Protein AF-A0A7Y0X912-F1 (afdb_monomer)

Solvent-accessible surface area (backbone atoms only — not comparable to full-atom values): 6336 Å² total; per-residue (Å²): 128,50,78,47,76,48,55,57,53,97,91,36,70,58,70,67,56,54,54,52,43,68,77,40,42,71,60,54,73,76,43,71,40,37,35,34,40,33,29,66,64,18,66,40,55,96,70,36,25,31,35,60,87,49,18,68,66,47,51,53,43,55,75,72,41,93,67,78,65,89,40,70,48,39,37,56,48,81,85,66,68,91,78,54,54,77,68,51,52,56,48,51,52,52,51,25,70,75,67,76,46,86,83,80,82,128

Organism: Vibrio parahaemolyticus (NCBI:txid670)

Structure (mmCIF, N/CA/C/O backbone):
data_AF-A0A7Y0X912-F1
#
_entry.id   AF-A0A7Y0X912-F1
#
loop_
_atom_site.group_PDB
_atom_site.id
_atom_site.type_symbol
_atom_site.label_atom_id
_atom_site.label_alt_id
_atom_site.label_comp_id
_atom_site.label_asym_id
_atom_site.label_entity_id
_atom_site.label_seq_id
_atom_site.pdbx_PDB_ins_code
_atom_site.Cartn_x
_atom_site.Cartn_y
_atom_site.Cartn_z
_atom_site.occupancy
_atom_site.B_iso_or_equiv
_atom_site.auth_seq_id
_atom_site.auth_comp_id
_atom_site.auth_asym_id
_atom_site.auth_atom_id
_atom_site.pdbx_PDB_model_num
ATOM 1 N N . ARG A 1 1 ? -13.447 -13.755 9.413 1.00 82.31 1 ARG A N 1
ATOM 2 C CA . ARG A 1 1 ? -12.089 -13.254 9.076 1.00 82.31 1 ARG A CA 1
ATOM 3 C C . ARG A 1 1 ? -12.156 -12.732 7.651 1.00 82.31 1 ARG A C 1
ATOM 5 O O . ARG A 1 1 ? -12.766 -13.412 6.837 1.00 82.31 1 ARG A O 1
ATOM 12 N N . VAL A 1 2 ? -11.621 -11.543 7.374 1.00 93.38 2 VAL A N 1
ATOM 13 C CA . VAL A 1 2 ? -11.731 -10.886 6.058 1.00 93.38 2 VAL A CA 1
ATOM 14 C C . VAL A 1 2 ? -10.328 -10.635 5.511 1.00 93.38 2 VAL A C 1
ATOM 16 O O . VAL A 1 2 ? -9.428 -10.267 6.261 1.00 93.38 2 VAL A O 1
ATOM 19 N N . LEU A 1 3 ? -10.139 -10.846 4.212 1.00 96.44 3 LEU A N 1
ATOM 20 C CA . LEU A 1 3 ? -8.907 -10.517 3.503 1.00 96.44 3 LEU A CA 1
ATOM 21 C C . LEU A 1 3 ? -9.268 -9.601 2.336 1.00 96.44 3 LEU A C 1
ATOM 23 O O . LEU A 1 3 ? -10.106 -9.958 1.510 1.00 96.44 3 LEU A O 1
ATOM 27 N N . ILE A 1 4 ? -8.654 -8.423 2.281 1.00 97.69 4 ILE A N 1
ATOM 28 C CA . ILE A 1 4 ? -8.898 -7.434 1.231 1.00 97.69 4 ILE A CA 1
ATOM 29 C C . ILE A 1 4 ? -7.678 -7.392 0.320 1.00 97.69 4 ILE A C 1
ATOM 31 O O . ILE A 1 4 ? -6.576 -7.091 0.767 1.00 97.69 4 ILE A O 1
ATOM 35 N N . GLY A 1 5 ? -7.884 -7.682 -0.961 1.00 97.50 5 GLY A N 1
ATOM 36 C CA . GLY A 1 5 ? -6.849 -7.624 -1.986 1.00 97.50 5 GLY A CA 1
ATOM 37 C C . GLY A 1 5 ? -7.102 -6.499 -2.974 1.00 97.50 5 GLY A C 1
ATOM 38 O O . GLY A 1 5 ? -8.237 -6.303 -3.414 1.00 97.50 5 GLY A O 1
ATOM 39 N N . ALA A 1 6 ? -6.054 -5.779 -3.367 1.00 97.38 6 ALA A N 1
ATOM 40 C CA . ALA A 1 6 ? -6.161 -4.782 -4.423 1.00 97.38 6 ALA A CA 1
ATOM 41 C C . ALA A 1 6 ? -4.919 -4.734 -5.317 1.00 97.38 6 ALA A C 1
ATOM 43 O O . ALA A 1 6 ? -3.791 -4.890 -4.862 1.00 97.38 6 ALA A O 1
ATOM 44 N N . SER A 1 7 ? -5.130 -4.486 -6.609 1.00 95.06 7 SER A N 1
ATOM 45 C CA . SER A 1 7 ? -4.053 -4.319 -7.586 1.00 95.06 7 SER A CA 1
ATOM 46 C C . SER A 1 7 ? -3.824 -2.847 -7.906 1.00 95.06 7 SER A C 1
ATOM 48 O O . SER A 1 7 ? -4.793 -2.109 -8.117 1.00 95.06 7 SER A O 1
ATOM 50 N N . ILE A 1 8 ? -2.567 -2.447 -8.065 1.00 93.50 8 ILE A N 1
ATOM 51 C CA . ILE A 1 8 ? -2.222 -1.150 -8.644 1.00 93.50 8 ILE A CA 1
ATOM 52 C C . ILE A 1 8 ? -2.487 -1.169 -10.146 1.00 93.50 8 ILE A C 1
ATOM 54 O O . ILE A 1 8 ? -1.990 -2.029 -10.870 1.00 93.50 8 ILE A O 1
ATOM 58 N N . ARG A 1 9 ? -3.254 -0.187 -10.619 1.00 87.00 9 ARG A N 1
ATOM 59 C CA . ARG A 1 9 ? -3.464 0.084 -12.044 1.00 87.00 9 ARG A CA 1
ATOM 60 C C . ARG A 1 9 ? -3.190 1.554 -12.296 1.00 87.00 9 ARG A C 1
ATOM 62 O O . ARG A 1 9 ? -3.591 2.390 -11.492 1.00 87.00 9 ARG A O 1
ATOM 69 N N . TYR A 1 10 ? -2.465 1.855 -13.371 1.00 84.44 10 TYR A N 1
ATOM 70 C CA . TYR A 1 10 ? -2.118 3.231 -13.748 1.00 84.44 10 TYR A CA 1
ATOM 71 C C . TYR A 1 10 ? -1.529 4.051 -12.575 1.00 84.44 10 TYR A C 1
ATOM 73 O O . TYR A 1 10 ? -1.835 5.222 -12.380 1.00 84.44 10 TYR A O 1
ATOM 81 N N . GLY A 1 11 ? -0.702 3.404 -11.742 1.00 87.88 11 GLY A N 1
ATOM 82 C CA . GLY A 1 11 ? -0.013 4.043 -10.616 1.00 87.88 11 GLY A CA 1
ATOM 83 C C . GLY A 1 11 ? -0.864 4.320 -9.369 1.00 87.88 11 GLY A C 1
ATOM 84 O O . GLY A 1 11 ? -0.401 5.021 -8.466 1.00 87.88 11 GLY A O 1
ATOM 85 N N . HIS A 1 12 ? -2.088 3.792 -9.270 1.00 91.62 12 HIS A N 1
ATOM 86 C CA . HIS A 1 12 ? -2.919 3.964 -8.078 1.00 91.62 12 HIS A CA 1
ATOM 87 C C . HIS A 1 12 ? -3.818 2.753 -7.773 1.00 91.62 12 HIS A C 1
ATOM 89 O O . HIS A 1 12 ? -4.061 1.888 -8.613 1.00 91.62 12 HIS A O 1
ATOM 95 N N . LEU A 1 13 ? -4.336 2.701 -6.542 1.00 95.88 13 LEU A N 1
ATOM 96 C CA . LEU A 1 13 ? -5.414 1.784 -6.161 1.00 95.88 13 LEU A CA 1
ATOM 97 C C . LEU A 1 13 ? -6.755 2.289 -6.709 1.00 95.88 13 LEU A C 1
ATOM 99 O O . LEU A 1 13 ? -6.941 3.484 -6.953 1.00 95.88 13 LEU A O 1
ATOM 103 N N . ASN A 1 14 ? -7.703 1.379 -6.921 1.00 95.94 14 ASN A N 1
ATOM 104 C CA . ASN A 1 14 ? -9.024 1.727 -7.442 1.00 95.94 14 ASN A CA 1
ATOM 105 C C . ASN A 1 14 ? -9.816 2.565 -6.417 1.00 95.94 14 ASN A C 1
ATOM 107 O O . ASN A 1 14 ? -9.874 2.204 -5.246 1.00 95.94 14 ASN A O 1
ATOM 111 N N . LYS A 1 15 ? -10.495 3.636 -6.853 1.00 96.31 15 LYS A N 1
ATOM 112 C CA . LYS A 1 15 ? -11.357 4.471 -5.991 1.00 96.31 15 LYS A CA 1
ATOM 113 C C . LYS A 1 15 ? -12.426 3.661 -5.243 1.00 96.31 15 LYS A C 1
ATOM 115 O O . LYS A 1 15 ? -12.727 3.970 -4.096 1.00 96.31 15 LYS A O 1
ATOM 120 N N . LYS A 1 16 ? -12.947 2.591 -5.858 1.00 97.56 16 LYS A N 1
ATOM 121 C CA . LYS A 1 16 ? -13.936 1.697 -5.232 1.00 97.56 16 LYS A CA 1
ATOM 122 C C . LYS A 1 16 ? -13.408 0.997 -3.975 1.00 97.56 16 LYS A C 1
ATOM 124 O O . LYS A 1 16 ? -14.202 0.687 -3.096 1.00 97.56 16 LYS A O 1
ATOM 129 N N . LEU A 1 17 ? -12.092 0.780 -3.868 1.00 97.88 17 LEU A N 1
ATOM 130 C CA . LEU A 1 17 ? -11.476 0.239 -2.653 1.00 97.88 17 LEU A CA 1
ATOM 131 C C . LEU A 1 17 ? -11.669 1.199 -1.477 1.00 97.88 17 LEU A C 1
ATOM 133 O O . LEU A 1 17 ? -12.124 0.784 -0.421 1.00 97.88 17 LEU A O 1
ATOM 137 N N . TYR A 1 18 ? -11.365 2.482 -1.676 1.00 97.94 18 TYR A N 1
ATOM 138 C CA . TYR A 1 18 ? -11.513 3.498 -0.632 1.00 97.94 18 TYR A CA 1
ATOM 139 C C . TYR A 1 18 ? -12.979 3.669 -0.226 1.00 97.94 18 TYR A C 1
ATOM 141 O O . TYR A 1 18 ? -13.283 3.652 0.958 1.00 97.94 18 TYR A O 1
ATOM 149 N N . GLN A 1 19 ? -13.900 3.688 -1.195 1.00 98.25 19 GLN A N 1
ATOM 150 C CA . GLN A 1 19 ? -15.342 3.721 -0.914 1.00 98.25 19 GLN A CA 1
ATOM 151 C C . GLN A 1 19 ? -15.811 2.503 -0.108 1.00 98.25 19 GLN A C 1
ATOM 153 O O . GLN A 1 19 ? -16.655 2.630 0.774 1.00 98.25 19 GLN A O 1
ATOM 158 N N . PHE A 1 20 ? -15.293 1.311 -0.417 1.00 97.88 20 PHE A N 1
ATOM 159 C CA . PHE A 1 20 ? -15.591 0.106 0.353 1.00 97.88 20 PHE A CA 1
ATOM 160 C C . PHE A 1 20 ? -15.07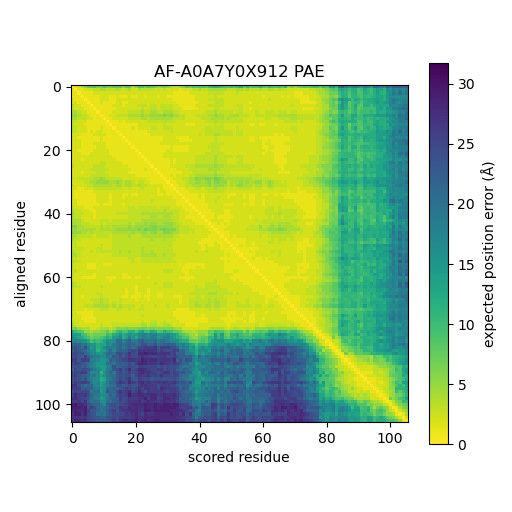6 0.225 1.790 1.00 97.88 20 PHE A C 1
ATOM 162 O O . PHE A 1 20 ? -15.807 -0.105 2.721 1.00 97.88 20 PHE A O 1
ATOM 169 N N . ILE A 1 21 ? -13.850 0.720 1.962 1.00 97.94 21 ILE A N 1
ATOM 170 C CA . ILE A 1 21 ? -13.232 0.929 3.272 1.00 97.94 21 ILE A CA 1
ATOM 171 C C . ILE A 1 21 ? -14.040 1.928 4.101 1.00 97.94 21 I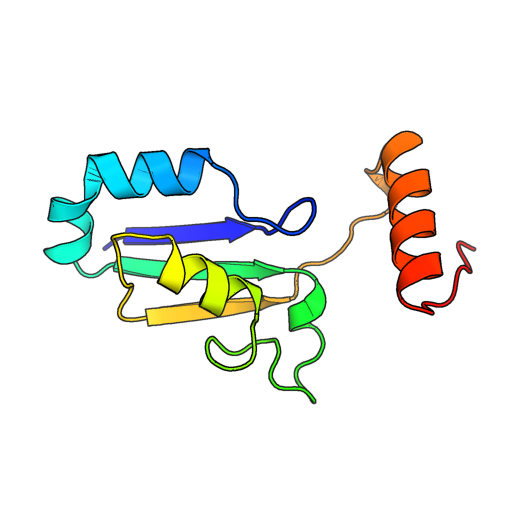LE A C 1
ATOM 173 O O . ILE A 1 21 ? -14.408 1.611 5.223 1.00 97.94 21 ILE A O 1
ATOM 177 N N . GLU A 1 22 ? -14.371 3.092 3.542 1.00 97.94 22 GLU A N 1
ATOM 178 C CA . GLU A 1 22 ? -15.146 4.134 4.227 1.00 97.94 22 GLU A CA 1
ATOM 179 C C . GLU A 1 22 ? -16.511 3.617 4.694 1.00 97.94 22 GLU A C 1
ATOM 181 O O . GLU A 1 22 ? -16.908 3.842 5.833 1.00 97.94 22 GLU A O 1
ATOM 186 N N . ARG A 1 23 ? -17.213 2.859 3.841 1.00 98.31 23 ARG A N 1
ATOM 187 C CA . ARG A 1 23 ? -18.538 2.304 4.167 1.00 98.31 23 ARG A CA 1
ATOM 188 C C . ARG A 1 23 ? -18.511 1.231 5.252 1.00 98.31 23 ARG A C 1
ATOM 190 O O . ARG A 1 23 ? -19.539 0.998 5.876 1.00 98.31 23 ARG A O 1
ATOM 197 N N . ASN A 1 24 ? -17.381 0.551 5.434 1.00 97.50 24 ASN A N 1
ATOM 198 C CA . ASN A 1 24 ? -17.257 -0.592 6.341 1.00 97.50 24 ASN A CA 1
ATOM 199 C C . ASN A 1 24 ? -16.231 -0.351 7.457 1.00 97.50 24 ASN A C 1
ATOM 201 O O . ASN A 1 24 ? -15.803 -1.309 8.096 1.00 97.50 24 ASN A O 1
ATOM 205 N N . LEU A 1 25 ? -15.807 0.898 7.681 1.00 97.56 25 LEU A N 1
ATOM 206 C CA . LEU A 1 25 ? -14.665 1.226 8.538 1.00 97.56 25 LEU A CA 1
ATOM 207 C C . LEU A 1 25 ? -14.787 0.604 9.936 1.00 97.56 25 LEU A C 1
ATOM 209 O O . LEU A 1 25 ? -13.889 -0.119 10.360 1.00 97.56 25 LEU A O 1
ATOM 213 N N . ASN A 1 26 ? -15.938 0.784 10.589 1.00 97.19 26 ASN A N 1
ATOM 214 C CA . ASN A 1 26 ? -16.202 0.234 11.922 1.00 97.19 26 ASN A CA 1
ATOM 215 C C . ASN A 1 26 ? -16.032 -1.293 11.957 1.00 97.19 26 ASN A C 1
ATOM 217 O O . ASN A 1 26 ? -15.413 -1.844 12.864 1.00 97.19 26 ASN A O 1
ATOM 221 N N . GLN A 1 27 ? -16.552 -1.996 10.950 1.00 96.31 27 GLN A N 1
ATOM 222 C CA . GLN A 1 27 ? -16.432 -3.447 10.849 1.00 96.31 27 GLN A CA 1
ATOM 223 C C . GLN A 1 27 ? -14.985 -3.869 10.587 1.00 96.31 27 GLN A C 1
ATOM 225 O O . GLN A 1 27 ? -14.549 -4.889 11.119 1.00 96.31 27 GLN A O 1
ATOM 230 N N . LEU A 1 28 ? -14.239 -3.109 9.783 1.00 96.50 28 LEU A N 1
ATOM 231 C CA . LEU A 1 28 ? -12.834 -3.390 9.490 1.00 96.50 28 LEU A CA 1
ATOM 232 C C . LEU A 1 28 ? -11.935 -3.208 10.720 1.00 96.50 28 LEU A C 1
ATOM 234 O O . LEU A 1 28 ? -10.977 -3.960 10.869 1.00 96.50 28 LEU A O 1
ATOM 238 N N . GLU A 1 29 ? -12.250 -2.255 11.598 1.00 94.81 29 GLU A N 1
ATOM 239 C CA . GLU A 1 29 ? -11.508 -2.005 12.842 1.00 94.81 29 GLU A CA 1
ATOM 240 C C . GLU A 1 29 ? -11.843 -3.011 13.950 1.00 94.81 29 GLU A C 1
ATOM 242 O O . GLU A 1 29 ? -10.965 -3.423 14.705 1.00 94.81 29 GLU A O 1
ATOM 247 N N . GLN A 1 30 ? -13.098 -3.460 14.032 1.00 95.12 30 GLN A N 1
ATOM 248 C CA . GLN A 1 30 ? -13.546 -4.404 15.065 1.00 95.12 30 GLN A CA 1
ATOM 249 C C . GLN A 1 30 ? -13.198 -5.867 14.758 1.00 95.12 30 GLN A C 1
ATOM 251 O O . GLN A 1 30 ? -13.305 -6.731 15.630 1.00 95.12 30 GLN A O 1
ATOM 256 N N . ASN A 1 31 ? -12.809 -6.180 13.521 1.00 94.25 31 ASN A N 1
ATOM 257 C CA . ASN A 1 31 ? -12.572 -7.550 13.082 1.00 94.25 31 ASN A CA 1
ATOM 258 C C . ASN A 1 31 ? -11.112 -7.795 12.700 1.00 94.25 31 ASN A C 1
ATOM 260 O O . ASN A 1 31 ? -10.374 -6.907 12.291 1.00 94.25 31 ASN A O 1
ATOM 264 N N . LYS A 1 32 ? -10.706 -9.068 12.749 1.00 93.94 32 LYS A N 1
ATOM 265 C CA . LYS A 1 32 ? -9.412 -9.503 12.206 1.00 93.94 32 LYS A CA 1
ATOM 266 C C . LYS A 1 32 ? -9.454 -9.449 10.678 1.00 93.94 32 LYS A C 1
ATOM 268 O O . LYS A 1 32 ? -9.949 -10.390 10.037 1.00 93.94 32 LYS A O 1
ATOM 273 N N . VAL A 1 33 ? -8.950 -8.345 10.131 1.00 96.75 33 VAL A N 1
ATOM 274 C CA . VAL A 1 33 ? -8.859 -8.080 8.695 1.00 96.75 33 VAL A CA 1
ATOM 275 C C . VAL A 1 33 ? -7.406 -7.855 8.285 1.00 96.75 33 VAL A C 1
ATOM 277 O O . VAL A 1 33 ? -6.679 -7.107 8.932 1.00 96.75 33 VAL A O 1
ATOM 280 N N . ALA A 1 34 ? -6.996 -8.495 7.192 1.00 97.12 34 ALA A N 1
ATOM 281 C CA . ALA A 1 34 ? -5.695 -8.280 6.566 1.00 97.12 34 ALA A CA 1
ATOM 282 C C . ALA A 1 34 ? -5.861 -7.637 5.184 1.00 97.12 34 ALA A C 1
ATOM 284 O O . ALA A 1 34 ? -6.890 -7.809 4.522 1.00 97.12 34 ALA A O 1
ATOM 285 N N . PHE A 1 35 ? -4.838 -6.908 4.747 1.00 98.19 35 PHE A N 1
ATOM 286 C CA . PHE A 1 35 ? -4.779 -6.295 3.425 1.00 98.19 35 PHE A CA 1
ATOM 287 C C . PHE A 1 35 ? -3.616 -6.872 2.625 1.00 98.19 35 PHE A C 1
ATOM 289 O O . PHE A 1 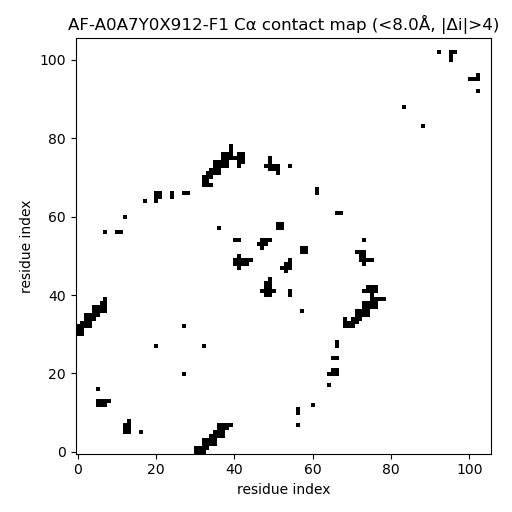35 ? -2.554 -7.148 3.174 1.00 98.19 35 PHE A O 1
ATOM 296 N N . PHE A 1 36 ? -3.782 -7.012 1.316 1.00 98.00 36 PHE A N 1
ATOM 297 C CA . PHE A 1 36 ? -2.646 -7.205 0.434 1.00 98.00 36 PHE A CA 1
ATOM 298 C C . PHE A 1 36 ? -2.746 -6.384 -0.844 1.00 98.00 36 PHE A C 1
ATOM 300 O O . PHE A 1 36 ? -3.827 -6.145 -1.387 1.00 98.00 36 PHE A O 1
ATOM 307 N N . CYS A 1 37 ? -1.584 -5.965 -1.336 1.00 97.69 37 CYS A N 1
ATOM 308 C CA . CYS A 1 37 ? -1.452 -5.156 -2.533 1.00 97.69 37 CYS A CA 1
ATOM 309 C C . CYS A 1 37 ? -0.606 -5.875 -3.579 1.00 97.69 37 CYS A C 1
ATOM 311 O O . CYS A 1 37 ? 0.528 -6.263 -3.311 1.00 97.69 37 CYS A O 1
ATOM 313 N N . VAL A 1 38 ? -1.136 -5.991 -4.793 1.00 96.88 38 VAL A N 1
ATOM 314 C 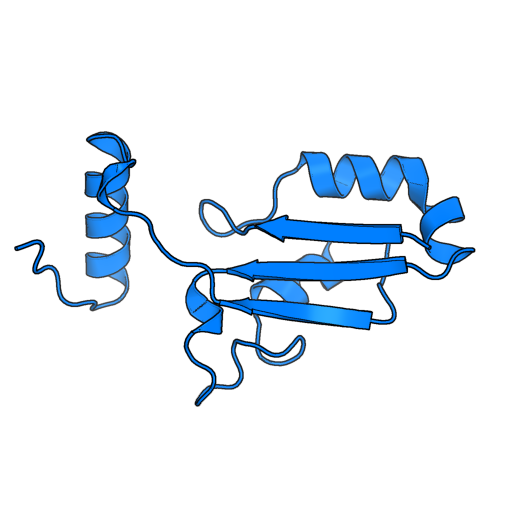CA . VAL A 1 38 ? -0.407 -6.532 -5.941 1.00 96.88 38 VAL A CA 1
ATOM 315 C C . VAL A 1 38 ? 0.073 -5.381 -6.815 1.00 96.88 38 VAL A C 1
ATOM 317 O O . VAL A 1 38 ? -0.726 -4.554 -7.267 1.00 96.88 38 VAL A O 1
ATOM 320 N N . ASN A 1 39 ? 1.377 -5.309 -7.072 1.00 94.06 39 ASN A N 1
ATOM 321 C CA . ASN A 1 39 ? 1.953 -4.289 -7.946 1.00 94.06 39 ASN A CA 1
ATOM 322 C C . ASN A 1 39 ? 3.213 -4.797 -8.663 1.00 94.06 39 ASN A C 1
ATOM 324 O O . ASN A 1 39 ? 3.870 -5.729 -8.216 1.00 94.06 39 ASN A O 1
ATOM 328 N N . LEU A 1 40 ? 3.552 -4.182 -9.797 1.00 90.56 40 LEU A N 1
ATOM 329 C CA . LEU A 1 40 ? 4.665 -4.636 -10.641 1.00 90.56 40 LEU A CA 1
ATOM 330 C C . LEU A 1 40 ? 6.043 -4.308 -10.064 1.00 90.56 40 LEU A C 1
ATOM 332 O O . LEU A 1 40 ? 7.029 -4.939 -10.440 1.00 90.56 40 LEU A O 1
ATOM 336 N N . THR A 1 41 ? 6.137 -3.293 -9.203 1.00 90.25 41 THR A N 1
ATOM 337 C CA . THR A 1 41 ? 7.409 -2.893 -8.588 1.00 90.25 41 THR A CA 1
ATOM 338 C C . THR A 1 41 ? 7.842 -3.855 -7.493 1.00 90.25 41 THR A C 1
ATOM 340 O O . THR A 1 41 ? 9.038 -3.975 -7.267 1.00 90.25 41 THR A O 1
ATOM 343 N N . ALA A 1 42 ? 6.902 -4.590 -6.892 1.00 93.75 42 ALA A N 1
ATOM 344 C CA . ALA A 1 42 ? 7.167 -5.589 -5.863 1.00 93.75 42 ALA A CA 1
ATOM 345 C C . ALA A 1 42 ? 7.990 -6.789 -6.355 1.00 93.75 42 ALA A C 1
ATOM 347 O O . ALA A 1 42 ? 8.431 -7.577 -5.544 1.00 93.75 42 ALA A O 1
ATOM 348 N N . ARG A 1 43 ? 8.277 -6.909 -7.660 1.00 90.50 43 ARG A N 1
ATOM 349 C CA . ARG A 1 43 ? 9.274 -7.873 -8.161 1.00 90.50 43 ARG A CA 1
ATOM 350 C C . ARG A 1 43 ? 10.717 -7.550 -7.739 1.00 90.50 43 ARG A C 1
ATOM 352 O O . ARG A 1 43 ? 11.597 -8.375 -7.926 1.00 90.50 43 ARG A O 1
ATOM 359 N N . LYS A 1 44 ? 10.978 -6.316 -7.290 1.00 88.81 44 LYS A N 1
AT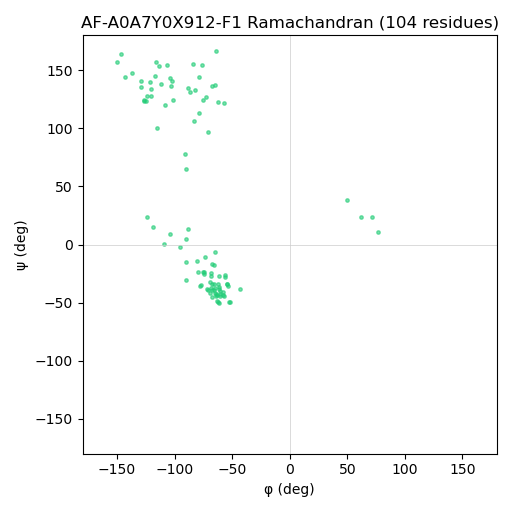OM 360 C CA . LYS A 1 44 ? 12.304 -5.840 -6.865 1.00 88.81 44 LYS A CA 1
ATOM 361 C C . LYS A 1 4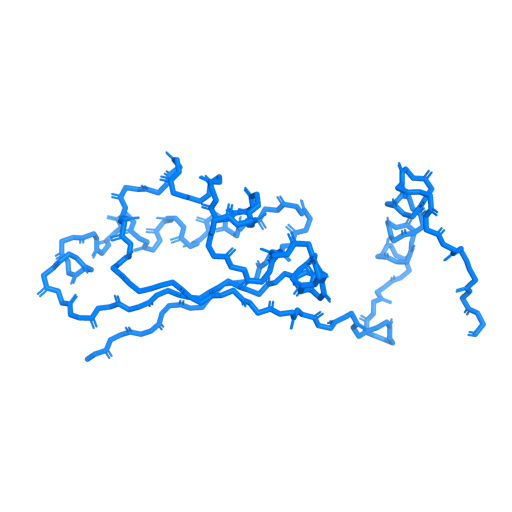4 ? 12.495 -6.097 -5.368 1.00 88.81 44 LYS A C 1
ATOM 363 O O . LYS A 1 44 ? 12.520 -5.153 -4.573 1.00 88.81 44 LYS A O 1
ATOM 368 N N . GLU A 1 45 ? 12.528 -7.375 -4.999 1.00 91.19 45 GLU A N 1
ATOM 369 C CA . GLU A 1 45 ? 12.704 -7.845 -3.614 1.00 91.19 45 GLU A CA 1
ATOM 370 C C . GLU A 1 45 ? 14.069 -7.411 -3.050 1.00 91.19 45 GLU A C 1
ATOM 372 O O . GLU A 1 45 ? 14.174 -6.995 -1.900 1.00 91.19 45 GLU A O 1
ATOM 377 N N . ASP A 1 46 ? 15.096 -7.354 -3.904 1.00 92.88 46 ASP A N 1
ATOM 378 C CA . ASP A 1 46 ? 16.429 -6.802 -3.614 1.00 92.88 46 ASP A CA 1
ATOM 379 C C . ASP A 1 46 ? 16.393 -5.342 -3.121 1.00 92.88 46 ASP A C 1
ATOM 381 O O . ASP A 1 46 ? 17.273 -4.899 -2.386 1.00 92.88 46 ASP A O 1
ATOM 385 N N . GLN A 1 47 ? 15.354 -4.593 -3.505 1.00 91.81 47 GLN A N 1
ATOM 386 C CA . GLN A 1 47 ? 15.113 -3.201 -3.108 1.00 91.81 47 GLN A CA 1
ATOM 387 C C . GLN A 1 47 ? 14.006 -3.074 -2.049 1.00 91.81 47 GLN A C 1
ATOM 389 O O . GLN A 1 47 ? 13.528 -1.963 -1.793 1.00 91.81 47 GLN A O 1
ATOM 394 N N . GLY A 1 48 ? 13.543 -4.196 -1.488 1.00 93.75 48 GLY A N 1
ATOM 395 C CA . GLY A 1 48 ? 12.464 -4.270 -0.504 1.00 93.75 48 GLY A CA 1
ATOM 396 C C . GLY A 1 48 ? 11.111 -3.769 -1.014 1.00 93.75 48 GLY A C 1
ATOM 397 O O . GLY A 1 48 ? 10.290 -3.299 -0.233 1.00 93.75 48 GLY A O 1
ATOM 398 N N . LYS A 1 49 ? 10.854 -3.771 -2.331 1.00 93.38 49 LYS A N 1
ATOM 399 C CA . LYS A 1 49 ? 9.593 -3.236 -2.896 1.00 93.38 49 LYS A CA 1
ATOM 400 C C . LYS A 1 49 ? 8.373 -4.134 -2.653 1.00 93.38 49 LYS A C 1
ATOM 402 O O . LYS A 1 49 ? 7.244 -3.704 -2.908 1.00 93.38 49 LYS A O 1
ATOM 407 N N . ASP A 1 50 ? 8.606 -5.350 -2.188 1.00 95.75 50 ASP A N 1
ATOM 408 C CA . ASP A 1 50 ? 7.664 -6.380 -1.748 1.00 95.75 50 ASP A CA 1
ATOM 409 C C . ASP A 1 50 ? 7.320 -6.295 -0.250 1.00 95.75 50 ASP A C 1
ATOM 411 O O . ASP A 1 50 ? 6.552 -7.110 0.259 1.00 95.75 50 ASP A O 1
ATOM 415 N N . THR A 1 51 ? 7.812 -5.277 0.460 1.00 96.31 51 THR A N 1
ATOM 416 C CA . THR A 1 51 ? 7.433 -5.014 1.852 1.00 96.31 51 THR A CA 1
ATOM 417 C C . THR A 1 51 ? 6.508 -3.797 1.969 1.00 96.31 51 THR A C 1
ATOM 419 O O . THR A 1 51 ? 6.518 -2.903 1.105 1.00 96.31 51 THR A O 1
ATOM 422 N N . PRO A 1 52 ? 5.675 -3.718 3.026 1.00 95.25 52 PRO A N 1
ATOM 423 C CA . PRO A 1 52 ? 4.900 -2.516 3.330 1.00 95.25 52 PRO A CA 1
ATOM 424 C C . PRO A 1 52 ? 5.770 -1.254 3.439 1.00 95.25 52 PRO A C 1
ATOM 426 O O . PRO A 1 52 ? 5.352 -0.184 2.995 1.00 95.25 52 PRO A O 1
ATOM 429 N N . GLU A 1 53 ? 6.987 -1.386 3.970 1.00 94.94 53 GLU A N 1
ATOM 430 C CA . GLU A 1 53 ? 7.932 -0.298 4.225 1.00 94.94 53 GLU A CA 1
ATOM 431 C C . GLU A 1 53 ? 8.637 0.187 2.952 1.00 94.94 53 GLU A C 1
ATOM 433 O O . GLU A 1 53 ? 8.902 1.381 2.819 1.00 94.94 53 GLU A O 1
ATOM 438 N N . GLY A 1 54 ? 8.938 -0.688 1.989 1.00 94.19 54 GLY A N 1
ATOM 439 C CA . GLY A 1 54 ? 9.591 -0.279 0.738 1.00 94.19 54 GLY A CA 1
ATOM 440 C C . GLY A 1 54 ? 8.620 0.100 -0.386 1.00 94.19 54 GLY A C 1
ATOM 441 O O . GLY A 1 54 ? 9.010 0.753 -1.368 1.00 94.19 54 GLY A O 1
ATOM 442 N N . SER A 1 55 ? 7.340 -0.259 -0.255 1.00 95.50 55 SER A N 1
ATOM 443 C CA . SER A 1 55 ? 6.311 0.003 -1.262 1.00 95.50 55 SER A CA 1
ATOM 444 C C . SER A 1 55 ? 5.729 1.416 -1.167 1.00 95.50 55 SER A C 1
ATOM 446 O O . SER A 1 55 ? 4.871 1.723 -0.338 1.00 95.50 55 SER A O 1
ATOM 448 N N . ALA A 1 56 ? 6.099 2.282 -2.117 1.00 95.06 56 ALA A N 1
ATOM 449 C CA . ALA A 1 56 ? 5.538 3.635 -2.240 1.00 95.06 56 ALA A CA 1
ATOM 450 C C . ALA A 1 56 ? 3.999 3.643 -2.381 1.00 95.06 56 ALA A C 1
ATOM 452 O O . ALA A 1 56 ? 3.327 4.595 -1.973 1.00 95.06 56 ALA A O 1
ATOM 453 N N . TYR A 1 57 ? 3.421 2.576 -2.941 1.00 95.81 57 TYR A N 1
ATOM 454 C CA . TYR A 1 57 ? 1.973 2.433 -3.068 1.00 95.81 57 TYR A CA 1
ATOM 455 C C . TYR A 1 57 ? 1.291 2.159 -1.730 1.00 95.81 57 TYR A C 1
ATOM 457 O O . TYR A 1 57 ? 0.214 2.707 -1.491 1.00 95.81 57 TYR A O 1
ATOM 465 N N . ILE A 1 58 ? 1.910 1.352 -0.862 1.00 97.06 58 ILE A N 1
ATOM 466 C CA . ILE A 1 58 ? 1.401 1.111 0.491 1.00 97.06 58 ILE A CA 1
ATOM 467 C C . ILE A 1 58 ? 1.505 2.378 1.330 1.00 97.06 58 ILE A C 1
ATOM 469 O O . ILE A 1 58 ? 0.506 2.767 1.926 1.00 97.06 58 ILE A O 1
ATOM 473 N N . HIS A 1 59 ? 2.634 3.091 1.290 1.00 95.81 59 HIS A N 1
ATOM 474 C CA . HIS A 1 59 ? 2.763 4.397 1.952 1.00 95.81 59 HIS A CA 1
ATOM 475 C C . HIS A 1 59 ? 1.640 5.354 1.552 1.00 95.81 59 HIS A C 1
ATOM 477 O O . HIS A 1 59 ? 0.933 5.907 2.395 1.00 95.81 59 HIS A O 1
ATOM 483 N N . LYS A 1 60 ? 1.397 5.488 0.244 1.00 96.06 60 LYS A N 1
ATOM 484 C CA . LYS A 1 60 ? 0.316 6.330 -0.280 1.00 96.06 60 LYS A CA 1
ATOM 485 C C . LYS A 1 60 ? -1.072 5.827 0.120 1.00 96.06 60 LYS A C 1
ATOM 487 O O . LYS A 1 60 ? -1.960 6.642 0.361 1.00 96.06 60 LYS A O 1
ATOM 492 N N . PHE A 1 61 ? -1.283 4.511 0.165 1.00 97.31 61 PHE A N 1
ATOM 493 C CA . PHE A 1 61 ? -2.527 3.918 0.651 1.00 97.31 61 PHE A CA 1
ATOM 494 C C . PHE A 1 61 ? -2.760 4.261 2.117 1.00 97.31 61 PHE A C 1
ATOM 496 O O . PHE A 1 61 ? -3.832 4.762 2.437 1.00 97.31 61 PHE A O 1
ATOM 503 N N . LEU A 1 62 ? -1.755 4.069 2.973 1.00 96.44 62 LEU A N 1
ATOM 504 C CA . LEU A 1 62 ? -1.844 4.369 4.393 1.00 96.44 62 LEU A CA 1
ATOM 505 C C . LEU A 1 62 ? -2.130 5.852 4.610 1.00 96.44 62 LEU A C 1
ATOM 507 O O . LEU A 1 62 ? -2.995 6.164 5.410 1.00 96.44 62 LEU A O 1
ATOM 511 N N . ILE A 1 63 ? -1.498 6.774 3.886 1.00 95.88 63 ILE A N 1
ATOM 512 C CA . ILE A 1 63 ? -1.797 8.211 4.030 1.00 95.88 63 ILE A CA 1
ATOM 513 C C . ILE A 1 63 ? -3.261 8.534 3.675 1.00 95.88 63 ILE A C 1
ATOM 515 O O . ILE A 1 63 ? -3.877 9.374 4.321 1.00 95.88 63 ILE A O 1
ATOM 519 N N . LYS A 1 64 ? -3.819 7.882 2.649 1.00 95.56 64 LYS A N 1
ATOM 520 C CA . LYS A 1 64 ? -5.153 8.205 2.111 1.00 95.56 64 LYS A CA 1
ATOM 521 C C . LYS A 1 64 ? -6.308 7.453 2.764 1.00 95.56 64 LYS A C 1
ATOM 523 O O . LYS A 1 64 ? -7.431 7.937 2.734 1.00 95.56 64 LYS A O 1
ATOM 528 N N . SER A 1 65 ? -6.061 6.237 3.232 1.00 96.62 65 SER A N 1
ATOM 529 C CA . SER A 1 65 ? -7.086 5.353 3.774 1.00 96.62 65 SER A CA 1
ATOM 530 C C . SER A 1 65 ? -7.367 5.704 5.236 1.00 96.62 65 SER A C 1
ATOM 532 O O . SER A 1 65 ? -6.412 5.798 6.013 1.00 96.62 65 SER A O 1
ATOM 534 N N . PRO A 1 66 ? -8.645 5.826 5.644 1.00 97.00 66 PRO A N 1
ATOM 535 C CA . PRO A 1 66 ? -8.986 5.959 7.057 1.00 97.00 66 PRO A CA 1
ATOM 536 C C . PRO A 1 66 ? -8.702 4.662 7.830 1.00 97.00 66 PRO A C 1
ATOM 538 O O . PRO A 1 66 ? -8.377 4.704 9.008 1.00 97.00 66 PRO A O 1
ATOM 541 N N . TRP A 1 67 ? -8.743 3.509 7.156 1.00 97.44 67 TRP A N 1
ATOM 542 C CA . TRP A 1 67 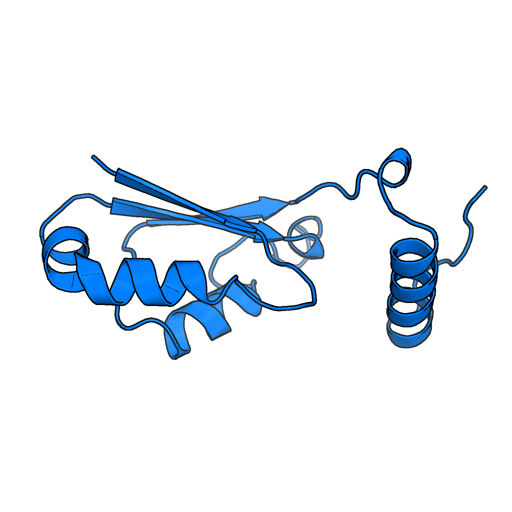? -8.421 2.215 7.752 1.00 97.44 67 TRP A CA 1
ATOM 543 C C . TRP A 1 67 ? -6.925 1.900 7.657 1.00 97.44 67 TRP A C 1
ATOM 545 O O . TRP A 1 67 ? -6.324 2.030 6.581 1.00 97.44 67 TRP A O 1
ATOM 555 N N . LYS A 1 68 ? -6.353 1.423 8.769 1.00 96.31 68 LYS A N 1
ATOM 556 C CA . LYS A 1 68 ? -4.961 0.968 8.900 1.00 96.31 68 LYS A CA 1
ATOM 557 C C . LYS A 1 68 ? -4.939 -0.539 9.200 1.00 96.31 68 LYS A C 1
ATOM 559 O O . LYS A 1 68 ? -5.166 -0.930 10.344 1.00 96.31 68 LYS A O 1
ATOM 564 N N . PRO A 1 69 ? -4.694 -1.399 8.197 1.00 95.06 69 PRO A N 1
ATOM 565 C CA . PRO A 1 69 ? -4.639 -2.841 8.408 1.00 95.06 69 PRO A CA 1
ATOM 566 C C . PRO A 1 69 ? -3.464 -3.212 9.317 1.00 95.06 69 PRO A C 1
ATOM 568 O O . PRO A 1 69 ? -2.356 -2.723 9.118 1.00 95.06 69 PRO A O 1
ATOM 571 N N . THR A 1 70 ? -3.680 -4.126 10.263 1.00 93.19 70 THR A N 1
ATOM 572 C CA . THR A 1 70 ? -2.613 -4.625 11.151 1.00 93.19 70 THR A CA 1
ATOM 573 C C . THR A 1 70 ? -1.658 -5.584 10.437 1.00 93.19 70 THR A C 1
ATOM 575 O O . THR A 1 70 ? -0.512 -5.732 10.843 1.00 93.19 70 THR A O 1
ATOM 578 N N . LEU A 1 71 ? -2.129 -6.246 9.375 1.00 96.31 71 LEU A N 1
ATOM 579 C CA . LEU A 1 71 ? -1.330 -7.143 8.546 1.00 96.31 71 LEU A CA 1
ATOM 580 C C . LEU A 1 71 ? -1.445 -6.723 7.082 1.00 96.31 71 LEU A C 1
ATOM 582 O O . LEU A 1 71 ? -2.554 -6.656 6.539 1.00 96.31 71 LEU A O 1
ATOM 586 N N . ILE A 1 72 ? -0.295 -6.457 6.461 1.00 97.94 72 ILE A N 1
ATOM 587 C CA . ILE A 1 72 ? -0.183 -6.018 5.070 1.00 97.94 72 ILE A CA 1
ATOM 588 C C . ILE A 1 72 ? 0.780 -6.943 4.328 1.00 97.94 72 ILE A C 1
ATOM 590 O O . ILE A 1 72 ? 1.928 -7.086 4.731 1.00 97.94 72 ILE A O 1
ATOM 594 N N . GLY A 1 73 ? 0.318 -7.538 3.230 1.00 97.81 73 GLY A N 1
ATOM 595 C CA . GLY A 1 73 ? 1.172 -8.229 2.263 1.00 97.81 73 GLY A CA 1
ATOM 596 C C . GLY A 1 73 ? 1.380 -7.391 1.004 1.00 97.81 73 GLY A C 1
ATOM 597 O O . GLY A 1 73 ? 0.453 -6.725 0.534 1.00 97.81 73 GLY A O 1
ATOM 598 N N . VAL A 1 74 ? 2.573 -7.430 0.418 1.00 97.88 74 VAL A N 1
ATOM 599 C CA . VAL A 1 74 ? 2.835 -6.821 -0.889 1.00 97.88 74 VAL A CA 1
ATOM 600 C C . VAL A 1 74 ? 3.393 -7.895 -1.807 1.00 97.88 74 VAL A C 1
ATOM 602 O O . VAL A 1 74 ? 4.317 -8.605 -1.447 1.00 97.88 74 VAL A O 1
ATOM 605 N N . PHE A 1 75 ? 2.790 -8.045 -2.981 1.00 96.88 75 PHE A N 1
ATOM 606 C CA . PHE A 1 75 ? 3.098 -9.150 -3.882 1.00 96.88 75 PHE A CA 1
ATOM 607 C C . PHE A 1 75 ? 3.396 -8.642 -5.288 1.00 96.88 75 PHE A C 1
ATOM 609 O O . PHE A 1 75 ? 2.724 -7.734 -5.801 1.00 96.88 75 PHE A O 1
ATOM 616 N N . ALA A 1 76 ? 4.391 -9.259 -5.924 1.00 93.00 76 ALA A N 1
ATOM 617 C CA . ALA A 1 76 ? 4.705 -9.023 -7.321 1.00 93.00 76 ALA A CA 1
ATOM 618 C C . ALA A 1 76 ? 3.524 -9.441 -8.208 1.00 93.00 76 ALA A C 1
ATOM 620 O O . ALA A 1 76 ? 3.059 -10.580 -8.183 1.00 93.00 76 ALA A O 1
ATOM 621 N N . GLY A 1 77 ? 3.020 -8.494 -8.997 1.00 87.44 77 GLY A N 1
ATOM 622 C CA . GLY A 1 77 ? 2.107 -8.795 -10.095 1.00 87.44 77 GLY A CA 1
ATOM 623 C C . GLY A 1 77 ? 2.872 -9.190 -11.356 1.00 87.44 77 GLY A C 1
ATOM 624 O O . GLY A 1 77 ? 3.995 -8.737 -11.568 1.00 87.44 77 GLY A O 1
ATOM 625 N N . ALA A 1 78 ? 2.231 -9.955 -1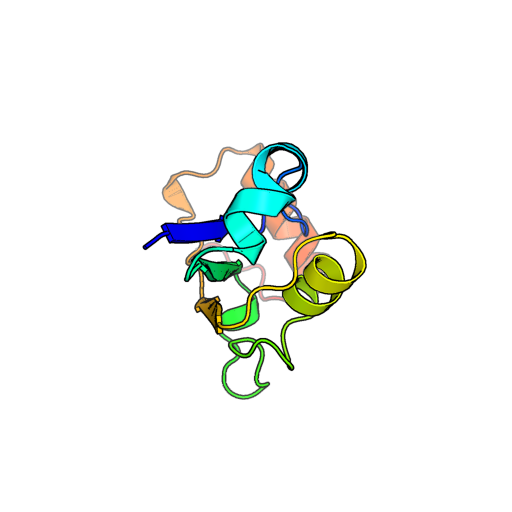2.235 1.00 79.06 78 ALA A N 1
ATOM 626 C CA . ALA A 1 78 ? 2.738 -10.235 -13.575 1.00 79.06 78 ALA A CA 1
ATOM 627 C C . ALA A 1 78 ? 1.993 -9.393 -14.621 1.00 79.06 78 ALA A C 1
ATOM 629 O O . ALA A 1 78 ? 0.764 -9.287 -14.592 1.00 79.06 78 ALA A O 1
ATOM 630 N N . LEU A 1 79 ? 2.733 -8.812 -15.568 1.00 66.56 79 LEU A N 1
ATOM 631 C CA . LEU A 1 79 ? 2.147 -8.259 -16.786 1.00 66.56 79 LEU A CA 1
ATOM 632 C C . LEU A 1 79 ? 1.860 -9.410 -17.749 1.00 66.56 79 LEU A C 1
ATOM 634 O O . LEU A 1 79 ? 2.781 -10.028 -18.274 1.00 66.56 79 LEU A O 1
ATOM 638 N N . TYR A 1 80 ? 0.585 -9.685 -18.014 1.00 65.75 80 TYR A N 1
ATOM 639 C CA . TYR A 1 80 ? 0.208 -10.629 -19.064 1.00 65.75 80 TYR A CA 1
ATOM 640 C C . TYR A 1 80 ? 0.009 -9.899 -20.397 1.00 65.75 80 TYR A C 1
ATOM 642 O O . TYR A 1 80 ? -1.118 -9.628 -20.818 1.00 65.75 80 TYR A O 1
ATOM 650 N N . TYR A 1 81 ? 1.131 -9.566 -21.042 1.00 58.03 81 TYR A N 1
ATOM 651 C CA . TYR A 1 81 ? 1.228 -8.837 -22.317 1.00 58.03 81 TYR A CA 1
ATOM 652 C C . TYR A 1 81 ? 0.234 -9.269 -23.419 1.00 58.03 81 TYR A C 1
ATOM 654 O O . TYR A 1 81 ? -0.312 -8.385 -24.085 1.00 58.03 81 TYR A O 1
ATOM 662 N N . PRO A 1 82 ? -0.099 -10.565 -23.597 1.00 57.38 82 PRO A N 1
ATOM 663 C CA . PRO A 1 82 ? -1.005 -10.997 -24.665 1.00 57.38 82 PRO A CA 1
ATOM 664 C C . PRO A 1 82 ? -2.459 -10.506 -24.543 1.00 57.38 82 PRO A C 1
ATOM 666 O O . PRO A 1 82 ? -3.186 -10.536 -25.530 1.00 57.38 82 PRO A O 1
ATOM 669 N N . ARG A 1 83 ? -2.907 -10.050 -23.361 1.00 59.19 83 ARG A N 1
ATOM 670 C CA . ARG A 1 83 ? -4.287 -9.558 -23.137 1.00 59.19 83 ARG A CA 1
ATOM 671 C C . ARG A 1 83 ? -4.456 -8.044 -23.262 1.00 59.19 83 ARG A C 1
ATOM 673 O O . ARG A 1 83 ? -5.566 -7.546 -23.095 1.00 59.19 83 ARG A O 1
ATOM 680 N N . TYR A 1 84 ? -3.378 -7.312 -23.512 1.00 60.62 84 TYR A N 1
ATOM 681 C CA . TYR A 1 84 ? -3.400 -5.855 -23.551 1.00 60.62 84 TYR A CA 1
ATOM 682 C C . TYR A 1 84 ? -3.788 -5.345 -24.941 1.00 60.62 84 TYR A C 1
ATOM 684 O O . TYR A 1 84 ? -3.242 -5.784 -25.956 1.00 60.62 84 TYR A O 1
ATOM 692 N N . SER A 1 85 ? -4.743 -4.412 -24.973 1.00 64.25 85 SER A N 1
ATOM 693 C CA . SER A 1 85 ? -5.189 -3.757 -26.204 1.00 64.25 85 SER A CA 1
ATOM 694 C C . SER A 1 85 ? -4.054 -2.927 -26.824 1.00 64.25 85 SER A C 1
ATOM 696 O O . SER A 1 85 ? -3.045 -2.645 -26.171 1.00 64.25 85 SER A O 1
ATOM 698 N N . TRP A 1 86 ? -4.199 -2.490 -28.079 1.00 60.03 86 TRP A N 1
ATOM 699 C CA . TRP A 1 86 ? -3.192 -1.635 -28.731 1.00 60.03 86 TRP A CA 1
ATOM 700 C C . TRP A 1 86 ? -2.867 -0.367 -27.910 1.00 60.03 86 TRP A C 1
ATOM 702 O O . TRP A 1 86 ? -1.707 0.034 -27.828 1.00 60.03 86 TRP A O 1
ATOM 712 N N . PHE A 1 87 ? -3.856 0.198 -27.205 1.00 57.34 87 PHE A N 1
ATOM 713 C CA . PHE A 1 87 ? -3.672 1.353 -26.317 1.00 57.34 87 PHE A CA 1
ATOM 714 C C . PHE A 1 87 ? -2.765 1.062 -25.119 1.00 57.34 87 PHE A C 1
ATOM 716 O O . PHE A 1 87 ? -1.910 1.876 -24.764 1.00 57.34 87 PHE A O 1
ATOM 723 N N . ASP A 1 88 ? -2.917 -0.107 -24.508 1.00 62.72 88 ASP A N 1
ATOM 724 C CA . ASP A 1 88 ? -2.130 -0.488 -23.341 1.00 62.72 88 ASP A CA 1
ATOM 725 C C . ASP A 1 88 ? -0.658 -0.741 -23.706 1.00 62.72 88 ASP A C 1
ATOM 727 O O . ASP A 1 88 ? 0.239 -0.416 -22.927 1.00 62.72 88 ASP A O 1
ATOM 731 N N . ARG A 1 89 ? -0.388 -1.239 -24.923 1.00 68.25 89 ARG A N 1
ATOM 732 C CA . ARG A 1 89 ? 0.983 -1.383 -25.448 1.00 68.25 89 ARG A CA 1
ATOM 733 C C . ARG A 1 89 ? 1.674 -0.029 -25.600 1.00 68.25 89 ARG A C 1
ATOM 735 O O . ARG A 1 89 ? 2.822 0.123 -25.188 1.00 68.25 89 ARG A O 1
ATOM 742 N N . THR A 1 90 ? 0.972 0.972 -26.129 1.00 67.06 90 THR A N 1
ATOM 743 C CA . THR A 1 90 ? 1.493 2.344 -26.258 1.00 67.06 90 THR A CA 1
ATOM 744 C C . THR A 1 90 ? 1.814 2.954 -24.892 1.00 67.06 90 THR A C 1
ATOM 746 O O . THR A 1 90 ? 2.829 3.630 -24.734 1.00 67.06 90 THR A O 1
ATOM 749 N N . MET A 1 91 ? 1.010 2.653 -23.872 1.00 63.69 91 MET A N 1
ATOM 750 C CA . MET A 1 91 ? 1.253 3.128 -22.511 1.00 63.69 91 MET A CA 1
ATOM 751 C C . MET A 1 91 ? 2.452 2.447 -21.844 1.00 63.69 91 MET A C 1
ATOM 753 O O . MET A 1 91 ? 3.235 3.114 -21.169 1.00 63.69 91 MET A O 1
ATOM 757 N N . ILE A 1 92 ? 2.634 1.141 -22.055 1.00 64.62 92 ILE A N 1
ATOM 758 C CA . ILE A 1 92 ? 3.822 0.429 -21.571 1.00 64.62 92 ILE A CA 1
ATOM 759 C C . ILE A 1 92 ? 5.084 1.035 -22.194 1.00 64.62 92 ILE A C 1
ATOM 761 O O . ILE A 1 92 ? 6.020 1.342 -21.460 1.00 64.62 92 ILE A O 1
ATOM 765 N N . ARG A 1 93 ? 5.076 1.326 -23.503 1.00 65.25 93 ARG A N 1
ATOM 766 C CA . ARG A 1 93 ? 6.187 2.027 -24.173 1.00 65.25 93 ARG A CA 1
ATOM 767 C C . ARG A 1 93 ? 6.467 3.396 -23.551 1.00 65.25 93 ARG A C 1
ATOM 769 O O . ARG A 1 93 ? 7.626 3.727 -23.341 1.00 65.25 93 ARG A O 1
ATOM 776 N N . PHE A 1 94 ? 5.428 4.154 -23.202 1.00 62.28 94 PHE A N 1
ATOM 777 C CA . PHE A 1 94 ? 5.572 5.467 -22.566 1.00 62.28 94 PHE A CA 1
ATOM 778 C C . PHE A 1 94 ? 6.157 5.379 -21.144 1.00 62.28 94 PHE A C 1
ATOM 780 O O . PHE A 1 94 ? 7.007 6.175 -20.753 1.00 62.28 94 PHE A O 1
ATOM 787 N N . ILE A 1 95 ? 5.752 4.379 -20.356 1.00 63.09 95 ILE A N 1
ATOM 788 C CA . ILE A 1 95 ? 6.321 4.149 -19.020 1.00 63.09 95 ILE A CA 1
ATOM 789 C C . ILE A 1 95 ? 7.775 3.673 -19.133 1.00 63.09 95 ILE A C 1
ATOM 791 O O . ILE A 1 95 ? 8.622 4.150 -18.382 1.00 63.09 95 ILE A O 1
ATOM 795 N N . MET A 1 96 ? 8.091 2.782 -20.077 1.00 65.69 96 MET A N 1
ATOM 796 C CA . MET A 1 96 ? 9.460 2.307 -20.320 1.00 65.69 96 MET A CA 1
ATOM 797 C C . MET A 1 96 ? 10.374 3.429 -20.823 1.00 65.69 96 MET A C 1
ATOM 799 O O . MET A 1 96 ? 11.490 3.545 -20.326 1.00 65.69 96 MET A O 1
ATOM 803 N N . SER A 1 97 ? 9.886 4.323 -21.693 1.00 61.28 97 SER A N 1
ATOM 804 C CA . SER A 1 97 ? 10.652 5.493 -22.145 1.00 61.28 97 SER A CA 1
ATOM 805 C C . SER A 1 97 ? 10.919 6.494 -21.021 1.00 61.28 97 SER A C 1
ATOM 807 O O . SER A 1 97 ? 11.972 7.116 -20.997 1.00 61.28 97 SER A O 1
ATOM 809 N N . MET A 1 98 ? 9.993 6.641 -20.068 1.00 50.88 98 MET A N 1
ATOM 810 C CA . MET A 1 98 ? 10.193 7.506 -18.899 1.00 50.88 98 MET A CA 1
ATOM 811 C C . MET A 1 98 ? 11.056 6.866 -17.801 1.00 50.88 98 MET A C 1
ATOM 813 O O . MET A 1 98 ? 11.623 7.585 -16.985 1.00 50.88 98 MET A O 1
ATOM 817 N N . THR A 1 99 ? 11.135 5.532 -17.739 1.00 54.50 99 THR A N 1
ATOM 818 C CA . THR A 1 99 ? 11.839 4.798 -16.666 1.00 54.50 99 THR A CA 1
ATOM 819 C C . THR A 1 99 ? 13.138 4.123 -17.112 1.00 54.50 99 THR A C 1
ATOM 821 O O . THR A 1 99 ? 13.797 3.502 -16.281 1.00 54.50 99 THR A O 1
ATOM 824 N N . GLY A 1 100 ? 13.521 4.254 -18.388 1.00 51.12 100 GLY A N 1
ATOM 825 C CA . GLY A 1 100 ? 14.748 3.675 -18.949 1.00 51.12 100 GLY A CA 1
ATOM 826 C C . GLY A 1 100 ? 14.707 2.151 -19.108 1.00 51.12 100 GLY A C 1
ATOM 827 O O . GLY A 1 100 ? 15.752 1.511 -19.085 1.00 51.12 100 GLY A O 1
ATOM 828 N N . GLY A 1 101 ? 13.515 1.554 -19.207 1.00 54.53 101 GLY A N 1
ATOM 829 C CA . GLY A 1 101 ? 13.359 0.108 -19.393 1.00 54.53 101 GLY A CA 1
ATOM 830 C C . GLY A 1 101 ? 13.591 -0.318 -20.846 1.00 54.53 101 GLY A C 1
ATOM 831 O O . GLY A 1 101 ? 13.203 0.407 -21.761 1.00 54.53 101 GLY A O 1
ATOM 832 N N . GLU A 1 102 ? 14.185 -1.496 -21.056 1.00 56.31 102 GLU A N 1
ATOM 833 C CA . GLU A 1 102 ? 14.430 -2.055 -22.393 1.00 56.31 102 GLU A CA 1
ATOM 834 C C . GLU A 1 102 ? 13.130 -2.189 -23.188 1.00 56.31 102 GLU A C 1
ATOM 836 O O . GLU A 1 102 ? 12.190 -2.846 -22.761 1.00 56.31 102 GLU A O 1
ATOM 841 N N . THR A 1 103 ? 13.068 -1.542 -24.349 1.00 53.50 103 THR A N 1
ATOM 842 C CA . THR A 1 103 ? 11.855 -1.421 -25.177 1.00 53.50 103 THR A CA 1
ATOM 843 C C . THR A 1 103 ? 11.675 -2.576 -26.161 1.00 53.50 103 THR A C 1
ATOM 845 O O . THR A 1 103 ? 10.847 -2.480 -27.071 1.00 53.50 103 THR A O 1
ATOM 848 N N . ASP A 1 104 ? 12.428 -3.660 -25.983 1.00 47.69 104 ASP A N 1
ATOM 849 C CA . ASP A 1 104 ? 12.350 -4.809 -26.870 1.00 47.69 104 ASP A CA 1
ATOM 850 C C . ASP A 1 104 ? 11.079 -5.616 -26.578 1.00 47.69 104 ASP A C 1
ATOM 852 O O . ASP A 1 104 ? 10.771 -5.968 -25.439 1.00 47.69 104 ASP A O 1
ATOM 856 N N . THR A 1 105 ? 10.280 -5.814 -27.622 1.00 49.19 105 THR A N 1
ATOM 857 C CA . THR A 1 105 ? 8.961 -6.468 -27.564 1.00 49.19 105 THR A CA 1
ATOM 858 C C . THR A 1 105 ? 8.883 -7.656 -28.517 1.00 49.19 105 THR A C 1
ATOM 860 O O . THR A 1 105 ? 7.785 -8.034 -28.934 1.00 49.19 105 THR A O 1
ATOM 863 N N . THR A 1 106 ? 10.045 -8.218 -28.858 1.00 46.06 106 THR A N 1
ATOM 864 C CA . THR A 1 106 ? 10.153 -9.483 -29.585 1.00 46.06 106 THR A CA 1
ATOM 865 C C . THR A 1 106 ? 9.785 -10.662 -28.686 1.00 46.06 106 THR A C 1
ATOM 867 O O . THR A 1 106 ? 10.198 -10.662 -27.504 1.00 46.06 106 THR A O 1
#

Mean predicted aligned error: 8.25 Å

Radius of gyration: 15.74 Å; Cα contacts (8 Å, |Δi|>4): 136; chains: 1; bounding box: 35×22×45 Å

InterPro domains:
  IPR026816 Flavodoxin domain [PF12724] (1-105)
  IPR029039 Flavoprotein-like superfamily [SSF52218] (2-105)
  IPR044264 Protoporphyrinogen IX dehydrogenase [quinone] HemG [NF008316] (1-106)
  IPR052200 Protoporphyrinogen IX dehydrogenase [PTHR38030] (2-106)

Secondary structure (DSSP, 8-state):
-EEEEEE-BTTB--HHHHHHHHHTHHHHHHS-EEEEEEEGGGG-GGGTTTSTTT-HHHHHHHHH-S---SEEEEEEPP--GGG--HHHHHHHHHHHHHHT------

Foldseek 3Di:
DEEAEFED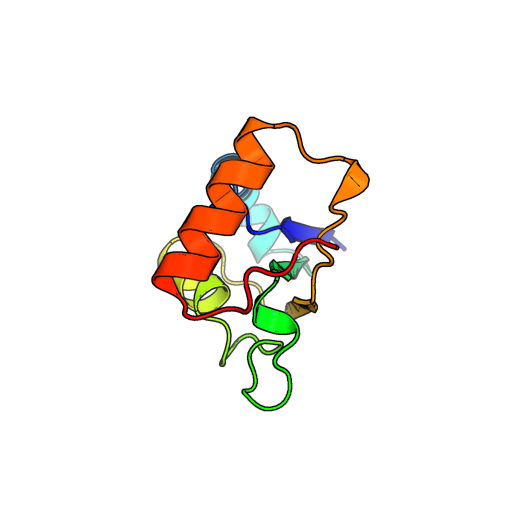DPNATDPVVQVVCVVCVVVQVVDQYAYEYEYQQLVPVVQVCQPCVSPPHNVVCVVPHPDDHPHYTYHHDDDPVVPDDPVVLVVVQVVCVVVVHDNDDD

Sequence (106 aa):
RVLIGASIRYGHLNKKLYQFIERNLNQLEQNKVAFFCVNLTARKEDQGKDTPEGSAYIHKFLIKSPWKPTLIGVFAGALYYPRYSWFDRTMIRFIMSMTGGETDTT

Nearest PDB structures (foldseek):
  7aiq-assembly1_A  TM=4.939E-01  e=2.363E+00  Homo sapiens
  5hqp-assembly1_B  TM=3.546E-01  e=1.030E+00  Homo sapiens
  7air-assembly1_B  TM=4.924E-01  e=6.565E+00  Homo sapiens

pLDDT: mean 85.38, std 16.33, range [46.06, 98.31]